Protein AF-A0AAN8ZWL4-F1 (afdb_monomer_lite)

InterPro domains:
  IPR003889 FY-rich, C-terminal [PF05965] (10-93)
  IPR003889 FY-rich, C-terminal [PS51543] (5-91)
  IPR003889 FY-rich, C-terminal [SM00542] (7-98)
  IPR040092 Transformi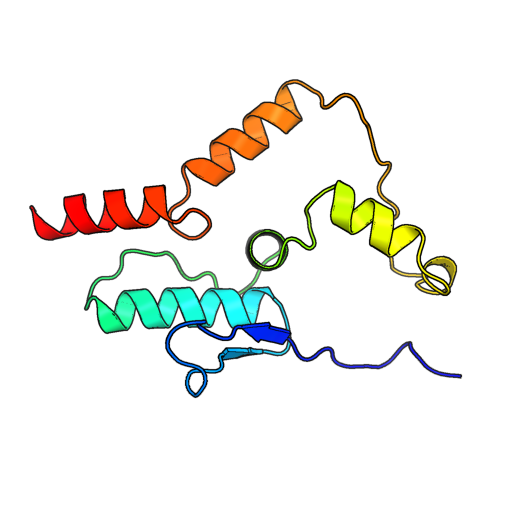ng growth factor beta regulator 1 [PTHR22715] (9-103)

Sequence (128 aa):
MQIFCKIFRFEVVCEDEEDAVIVGSSPAQCHNHILQSINSTLDMDLLVVRPGGNDNEERGCRFFGLSHPSVQNVLQACPGARKCSKYKWVKFEVCRSEAEVESVFEAEKEASLCHEALLRNIRFARHH

Radius of gyration: 17.09 Å; chains: 1; bounding box: 38×40×45 Å

Foldseek 3Di:
DDPPDDQDKDWDADPVHRPPIQIDSALLSSLLVVLVVVCVVLVHPQADRDPDDPVSRVLSCLLVCVPPLVNLVVCCVDPCVVVPPPDDDDDRDPDDDPVVVVVVVVQCCHLSRHVVNVVVSSVVVVVD

Organism: Halocaridina rubra (NCBI:txid373956)

pLDDT: mean 86.42, std 11.55, range [37.09, 95.94]

Structure (mmCIF, N/CA/C/O backbone):
data_AF-A0AAN8ZWL4-F1
#
_entry.id   AF-A0AAN8ZWL4-F1
#
loop_
_atom_site.group_PDB
_atom_site.id
_atom_site.type_symbol
_atom_site.label_atom_id
_atom_site.label_alt_id
_atom_site.label_comp_id
_atom_site.label_asym_id
_atom_site.label_entity_id
_atom_site.label_seq_id
_atom_site.pdbx_PDB_ins_code
_atom_site.Cartn_x
_atom_site.Cartn_y
_atom_site.Cartn_z
_atom_site.occupancy
_atom_site.B_iso_or_equiv
_atom_site.auth_seq_id
_atom_site.auth_comp_id
_atom_site.auth_asym_id
_atom_site.auth_atom_id
_atom_site.pdbx_PDB_model_num
ATOM 1 N N . MET A 1 1 ? -13.653 -15.047 22.487 1.00 38.69 1 MET A N 1
ATOM 2 C CA . MET A 1 1 ? -12.286 -15.531 22.780 1.00 38.69 1 MET A CA 1
ATOM 3 C C . MET A 1 1 ? -11.801 -16.166 21.476 1.00 38.69 1 MET A C 1
ATOM 5 O O . MET A 1 1 ? -12.485 -17.067 21.042 1.00 38.69 1 MET A O 1
ATOM 9 N N . GLN A 1 2 ? -10.841 -15.716 20.666 1.00 37.09 2 GLN A N 1
ATOM 10 C CA . GLN A 1 2 ? -9.769 -14.717 20.693 1.00 37.09 2 GLN A CA 1
ATOM 11 C C . GLN A 1 2 ? -9.601 -14.212 19.238 1.00 37.09 2 GLN A C 1
ATOM 13 O O . GLN A 1 2 ? -9.367 -15.017 18.347 1.00 37.09 2 GLN A O 1
ATOM 18 N N . ILE A 1 3 ? -9.713 -12.906 18.976 1.00 49.31 3 ILE A N 1
ATOM 19 C CA . ILE A 1 3 ? -9.280 -12.303 17.689 1.00 49.31 3 ILE A CA 1
ATOM 20 C C . ILE A 1 3 ? -7.912 -11.601 17.862 1.00 49.31 3 ILE A C 1
ATOM 22 O O . ILE A 1 3 ? -7.279 -11.185 16.904 1.00 49.31 3 ILE A O 1
ATOM 26 N N . PHE A 1 4 ? -7.384 -11.541 19.088 1.00 44.56 4 PHE A N 1
ATOM 27 C CA . PHE A 1 4 ? -6.222 -10.721 19.449 1.00 44.56 4 PHE A CA 1
ATOM 28 C C . PHE A 1 4 ? -4.842 -11.301 19.101 1.00 44.56 4 PHE A C 1
ATOM 30 O O . PHE A 1 4 ? -3.836 -10.711 19.479 1.00 44.56 4 PHE A O 1
ATOM 37 N N . CYS A 1 5 ? -4.770 -12.437 18.404 1.00 45.47 5 CYS A N 1
ATOM 38 C CA . CYS A 1 5 ? -3.498 -13.078 18.056 1.00 45.47 5 CYS A CA 1
ATOM 39 C C . CYS A 1 5 ? -3.551 -13.730 16.665 1.00 45.47 5 CYS A C 1
ATOM 41 O O . CYS A 1 5 ? -3.138 -14.871 16.488 1.00 45.47 5 CYS A O 1
ATOM 43 N N . LYS A 1 6 ? -4.133 -13.045 15.673 1.00 63.38 6 LYS A N 1
ATOM 44 C CA . LYS A 1 6 ? -3.981 -13.464 14.275 1.00 63.38 6 LYS A CA 1
ATOM 45 C C . LYS A 1 6 ? -2.843 -12.673 13.646 1.00 63.38 6 LYS A C 1
ATOM 47 O O . LYS A 1 6 ? -2.900 -11.449 13.587 1.00 63.38 6 LYS A O 1
ATOM 52 N N . ILE A 1 7 ? -1.820 -13.393 13.194 1.00 73.56 7 ILE A N 1
ATOM 53 C CA . ILE A 1 7 ? -0.898 -12.894 12.175 1.00 73.56 7 ILE A CA 1
ATOM 54 C C . ILE A 1 7 ? -1.750 -12.694 10.922 1.00 73.56 7 ILE A C 1
ATOM 56 O O . ILE A 1 7 ? -2.448 -13.616 10.493 1.00 73.56 7 ILE A O 1
ATOM 60 N N . PHE A 1 8 ? -1.761 -11.476 10.395 1.00 86.56 8 PHE A N 1
ATOM 61 C CA . PHE A 1 8 ? -2.466 -11.179 9.158 1.00 86.56 8 PHE A CA 1
ATOM 62 C C . PHE A 1 8 ? -1.605 -11.625 7.978 1.00 86.56 8 PHE A C 1
ATOM 64 O O . PHE A 1 8 ? -0.393 -11.420 7.969 1.00 86.56 8 PHE A O 1
ATOM 71 N N . ARG A 1 9 ? -2.246 -12.262 7.001 1.00 93.25 9 ARG A N 1
ATOM 72 C CA . ARG A 1 9 ? -1.662 -12.569 5.699 1.00 93.25 9 ARG A CA 1
ATOM 73 C C . ARG A 1 9 ? -2.173 -11.517 4.725 1.00 93.25 9 ARG A C 1
ATOM 75 O O . ARG A 1 9 ? -3.382 -11.313 4.644 1.00 93.25 9 ARG A O 1
ATOM 82 N N . PHE A 1 10 ? -1.253 -10.846 4.049 1.00 95.31 10 PHE A N 1
ATOM 83 C CA . PHE A 1 10 ? -1.531 -9.861 3.012 1.00 95.31 10 PHE A CA 1
ATOM 84 C C . PHE A 1 10 ? -1.132 -10.445 1.668 1.00 95.31 10 PHE A C 1
ATOM 86 O O . PHE A 1 10 ? -0.132 -11.160 1.585 1.00 95.31 10 PHE A O 1
ATOM 93 N N . GLU A 1 11 ? -1.925 -10.155 0.644 1.00 95.31 11 GLU A N 1
ATOM 94 C CA . GLU A 1 11 ? -1.737 -10.682 -0.702 1.00 95.31 11 GLU A CA 1
ATOM 95 C C . GLU A 1 11 ? -1.957 -9.573 -1.723 1.00 95.31 11 GLU A C 1
ATOM 97 O O . GLU A 1 11 ? -2.847 -8.738 -1.548 1.00 95.31 11 GLU A O 1
ATOM 102 N N . VAL A 1 12 ? -1.145 -9.580 -2.775 1.00 94.62 12 VAL A N 1
ATOM 103 C CA . VAL A 1 12 ? -1.337 -8.772 -3.978 1.00 94.62 12 VAL A CA 1
ATOM 104 C C . VAL A 1 12 ? -1.328 -9.731 -5.157 1.00 94.62 12 VAL A C 1
ATOM 106 O O . VAL A 1 12 ? -0.387 -10.509 -5.315 1.00 94.62 12 VAL A O 1
ATOM 109 N N . VAL A 1 13 ? -2.396 -9.687 -5.945 1.00 93.19 13 VAL A N 1
ATOM 110 C CA . VAL A 1 13 ? -2.583 -10.507 -7.142 1.00 93.19 13 VAL A CA 1
ATOM 111 C C . VAL A 1 13 ? -2.594 -9.558 -8.328 1.00 93.19 13 VAL A C 1
ATOM 113 O O . VAL A 1 13 ? -3.296 -8.547 -8.293 1.00 93.19 13 VAL A O 1
ATOM 116 N N . CYS A 1 14 ? -1.788 -9.854 -9.342 1.00 86.38 14 CYS A N 1
ATOM 117 C CA . CYS A 1 14 ? -1.849 -9.129 -10.601 1.00 86.38 14 CYS A CA 1
ATOM 118 C C . CYS A 1 14 ? -3.079 -9.608 -11.379 1.00 86.38 14 CYS A C 1
ATOM 120 O O . CYS A 1 14 ? -3.254 -10.811 -11.547 1.00 86.38 14 CYS A O 1
ATOM 122 N N . GLU A 1 15 ? -3.921 -8.690 -11.855 1.00 84.19 15 GLU A N 1
ATOM 123 C CA . GLU A 1 15 ? -5.126 -9.053 -12.620 1.00 84.19 15 GLU A CA 1
ATOM 124 C C . GLU A 1 15 ? -4.783 -9.803 -13.920 1.00 84.19 15 GLU A C 1
ATOM 126 O O . GLU A 1 15 ? -5.543 -10.669 -14.343 1.00 84.19 15 GLU A O 1
ATOM 131 N N . ASP A 1 16 ? -3.619 -9.517 -14.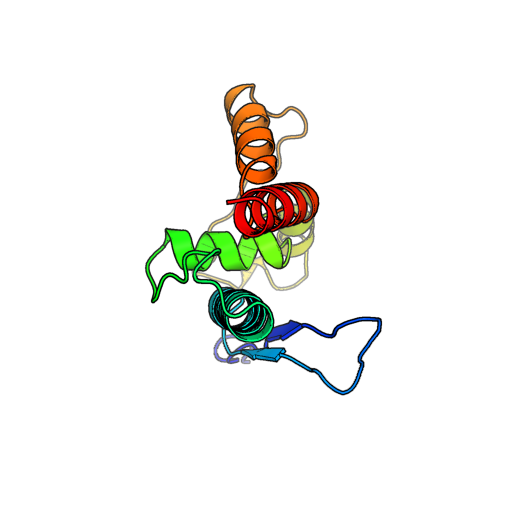513 1.00 85.31 16 ASP A N 1
ATOM 132 C CA . ASP A 1 16 ? -3.145 -10.145 -15.753 1.00 85.31 16 ASP A CA 1
ATOM 133 C C . ASP A 1 16 ? -2.360 -11.454 -15.520 1.00 85.31 16 ASP A C 1
ATOM 135 O O . ASP A 1 16 ? -2.159 -12.234 -16.452 1.00 85.31 16 ASP A O 1
ATOM 139 N N . GLU A 1 17 ? -1.906 -11.711 -14.287 1.00 80.25 17 GLU A N 1
ATOM 140 C CA . GLU A 1 17 ? -1.073 -12.865 -13.921 1.00 80.25 17 GLU A CA 1
ATOM 141 C C . GLU A 1 17 ? -1.511 -13.447 -12.566 1.00 80.25 17 GLU A C 1
ATOM 143 O O . GLU A 1 17 ? -0.889 -13.207 -11.528 1.00 80.25 17 GLU A O 1
ATOM 148 N N . GLU A 1 18 ? -2.583 -14.244 -12.570 1.00 72.00 18 GLU A N 1
ATOM 149 C CA . GLU A 1 18 ? -3.180 -14.808 -11.345 1.00 72.00 18 GLU A CA 1
ATOM 150 C C . GLU A 1 18 ? -2.219 -15.710 -10.543 1.00 72.00 18 GLU A C 1
ATOM 152 O O . GLU A 1 18 ? -2.326 -15.793 -9.318 1.00 72.00 18 GLU A O 1
ATOM 157 N N . ASP A 1 19 ? -1.248 -16.350 -11.205 1.00 76.69 19 ASP A N 1
ATOM 158 C CA . ASP A 1 19 ? -0.251 -17.217 -10.560 1.00 76.69 19 ASP A CA 1
ATOM 159 C C . ASP A 1 19 ? 0.866 -16.425 -9.846 1.00 76.69 19 ASP A C 1
ATOM 161 O O . ASP A 1 19 ? 1.559 -16.960 -8.972 1.00 76.69 19 ASP A O 1
ATOM 165 N N . ALA A 1 20 ? 1.038 -15.139 -10.171 1.00 82.69 20 ALA A N 1
ATOM 166 C CA . ALA A 1 20 ? 2.064 -14.268 -9.601 1.00 82.69 20 ALA A CA 1
ATOM 167 C C . ALA A 1 20 ? 1.570 -13.591 -8.308 1.00 82.69 20 ALA A C 1
ATOM 169 O O . ALA A 1 20 ? 1.460 -12.367 -8.209 1.00 82.69 20 ALA A O 1
ATOM 170 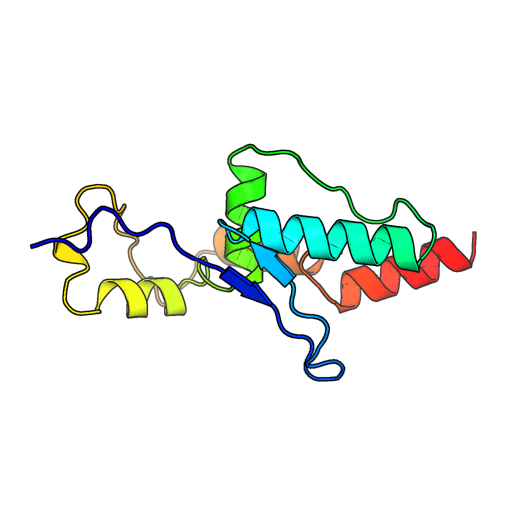N N . VAL A 1 21 ? 1.257 -14.397 -7.287 1.00 93.06 21 VAL A N 1
ATOM 171 C CA . VAL A 1 21 ? 0.760 -13.891 -5.997 1.00 93.06 21 VAL A CA 1
ATOM 172 C C . VAL A 1 21 ? 1.913 -13.461 -5.092 1.00 93.06 21 VAL A C 1
ATOM 174 O O . VAL A 1 21 ? 2.731 -14.276 -4.654 1.00 93.06 21 VAL A O 1
ATOM 1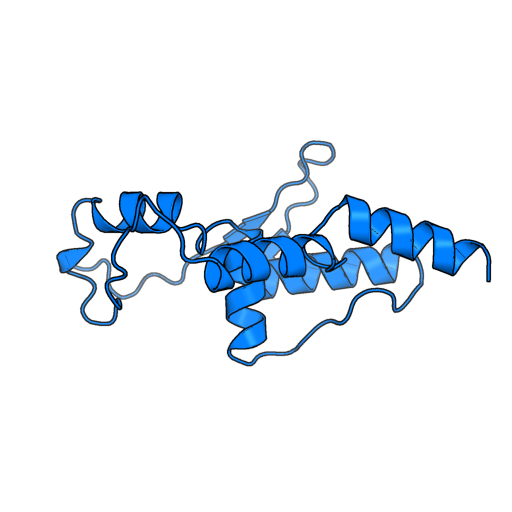77 N N . ILE A 1 22 ? 1.931 -12.184 -4.717 1.00 94.94 22 ILE A N 1
ATOM 178 C CA . ILE A 1 22 ? 2.862 -11.658 -3.716 1.00 94.94 22 ILE A CA 1
ATOM 179 C C . ILE A 1 22 ? 2.205 -11.756 -2.345 1.00 94.94 22 ILE A C 1
ATOM 181 O O . ILE A 1 22 ? 1.188 -11.117 -2.090 1.00 94.94 22 ILE A O 1
ATOM 185 N N . VAL A 1 23 ? 2.811 -12.532 -1.447 1.00 95.06 23 VAL A N 1
ATOM 186 C CA . VAL A 1 23 ? 2.313 -12.748 -0.082 1.00 95.06 23 VAL A CA 1
ATOM 187 C C . VAL A 1 23 ? 3.279 -12.158 0.941 1.00 95.06 23 VAL A C 1
ATOM 189 O O . VAL A 1 23 ? 4.497 -12.299 0.820 1.00 95.06 23 VAL A O 1
ATOM 192 N N . GLY A 1 24 ? 2.738 -11.544 1.992 1.00 93.69 24 GLY A N 1
ATOM 193 C CA . GLY A 1 24 ? 3.516 -11.006 3.105 1.00 93.69 24 GLY A CA 1
ATOM 194 C C . GLY A 1 24 ? 2.757 -11.006 4.430 1.00 93.69 24 GLY A C 1
ATOM 195 O O . GLY A 1 24 ? 1.547 -11.226 4.492 1.00 93.69 24 GLY A O 1
ATOM 196 N N . SER A 1 25 ? 3.487 -10.758 5.517 1.00 93.06 25 SER A N 1
ATOM 197 C CA . SER A 1 25 ? 2.924 -10.638 6.874 1.00 93.06 25 SER A CA 1
ATOM 198 C C . SER A 1 25 ? 2.577 -9.196 7.268 1.00 93.06 25 SER A C 1
ATOM 200 O O . SER A 1 25 ? 1.943 -8.966 8.297 1.00 93.06 25 SER A O 1
ATOM 202 N N . SER A 1 26 ? 2.952 -8.222 6.433 1.00 93.12 26 SER A N 1
ATOM 203 C CA . SER A 1 26 ? 2.519 -6.828 6.524 1.00 93.12 26 SER A CA 1
ATOM 204 C C . SER A 1 26 ? 2.306 -6.226 5.125 1.00 93.12 26 SER A C 1
ATOM 206 O O . SER A 1 26 ? 2.882 -6.728 4.150 1.00 93.12 26 SER A O 1
ATOM 208 N N . PRO A 1 27 ? 1.524 -5.135 5.004 1.00 95.06 27 PRO A N 1
ATOM 209 C CA . PRO A 1 27 ? 1.394 -4.389 3.753 1.00 95.06 27 PRO A CA 1
ATOM 210 C C . PRO A 1 27 ? 2.751 -3.927 3.211 1.00 95.06 27 PRO A C 1
ATOM 212 O O . PRO A 1 27 ? 3.005 -3.997 2.012 1.00 95.06 27 PRO A O 1
ATOM 215 N N . ALA A 1 28 ? 3.649 -3.507 4.106 1.00 95.31 28 ALA A N 1
ATOM 216 C CA . ALA A 1 28 ? 4.975 -3.024 3.747 1.00 95.31 28 ALA A CA 1
ATOM 217 C C . ALA A 1 28 ? 5.880 -4.120 3.174 1.00 95.31 28 ALA A C 1
ATOM 219 O O . ALA A 1 28 ? 6.644 -3.855 2.252 1.00 95.31 28 ALA A O 1
ATOM 220 N N . GLN A 1 29 ? 5.780 -5.360 3.669 1.00 95.19 29 GLN A N 1
ATOM 221 C CA . GLN A 1 29 ? 6.507 -6.486 3.073 1.00 95.19 29 GLN A CA 1
ATOM 222 C C . GLN A 1 29 ? 6.056 -6.752 1.635 1.00 95.19 29 GLN A C 1
ATOM 224 O O . GLN A 1 29 ? 6.900 -6.878 0.752 1.00 95.19 29 GLN A O 1
ATOM 229 N N . CYS A 1 30 ? 4.742 -6.783 1.393 1.00 95.81 30 CYS A N 1
ATOM 230 C CA . CYS A 1 30 ? 4.207 -6.985 0.044 1.00 95.81 30 CYS A CA 1
ATOM 231 C C . CYS A 1 30 ? 4.630 -5.845 -0.889 1.00 95.81 30 CYS A C 1
ATOM 233 O O . CYS A 1 30 ? 5.114 -6.090 -1.989 1.00 95.81 30 CYS A O 1
ATOM 235 N N . HIS A 1 31 ? 4.500 -4.600 -0.423 1.00 95.94 31 HIS A N 1
ATOM 236 C CA . HIS A 1 31 ? 4.894 -3.418 -1.185 1.00 95.94 31 HIS A CA 1
ATOM 237 C C . HIS A 1 31 ? 6.384 -3.442 -1.544 1.00 95.94 31 HIS A C 1
ATOM 239 O O . HIS A 1 31 ? 6.729 -3.289 -2.711 1.00 95.94 31 HIS A O 1
ATOM 245 N N . ASN A 1 32 ? 7.265 -3.750 -0.590 1.00 95.81 32 ASN A N 1
ATOM 246 C CA . ASN A 1 32 ? 8.698 -3.883 -0.855 1.00 95.81 32 ASN A CA 1
ATOM 247 C C . ASN A 1 32 ? 9.016 -4.993 -1.869 1.00 95.81 32 ASN A C 1
ATOM 249 O O . ASN A 1 32 ? 9.860 -4.775 -2.735 1.00 95.81 32 ASN A O 1
ATOM 253 N N . HIS A 1 33 ? 8.337 -6.144 -1.810 1.00 95.25 33 HIS A N 1
ATOM 254 C CA . HIS A 1 33 ? 8.506 -7.205 -2.812 1.00 95.25 33 HIS A CA 1
ATOM 255 C C . HIS A 1 33 ? 8.099 -6.744 -4.219 1.00 95.25 33 HIS A C 1
ATOM 257 O O . HIS A 1 33 ? 8.779 -7.084 -5.186 1.00 95.25 33 HIS A O 1
ATOM 263 N N . ILE A 1 34 ? 7.042 -5.934 -4.347 1.00 94.56 34 ILE A N 1
ATOM 264 C CA . ILE A 1 34 ? 6.643 -5.335 -5.631 1.00 94.56 34 ILE A CA 1
ATOM 265 C C . ILE A 1 34 ? 7.745 -4.410 -6.151 1.00 94.56 34 ILE A C 1
ATOM 267 O O . ILE A 1 34 ? 8.180 -4.561 -7.289 1.00 94.56 34 ILE A O 1
ATOM 271 N N . LEU A 1 35 ? 8.241 -3.489 -5.316 1.00 95.50 35 LEU A N 1
ATOM 272 C CA . LEU A 1 35 ? 9.300 -2.553 -5.714 1.00 95.50 35 LEU A CA 1
ATOM 273 C C . LEU A 1 35 ? 10.579 -3.289 -6.142 1.00 95.50 35 LEU A C 1
ATOM 275 O O . LEU A 1 35 ? 11.174 -2.946 -7.161 1.00 95.50 35 LEU A O 1
ATOM 279 N N . GLN A 1 36 ? 10.968 -4.327 -5.396 1.00 95.06 36 GLN A N 1
ATOM 280 C CA . GLN A 1 36 ? 12.097 -5.193 -5.742 1.00 95.06 36 GLN A CA 1
ATOM 281 C C . GLN A 1 36 ? 11.872 -5.893 -7.082 1.00 95.06 36 GLN A C 1
ATOM 283 O O . GLN A 1 36 ? 12.752 -5.860 -7.935 1.00 95.06 36 GLN A O 1
ATOM 288 N N . SER A 1 37 ? 10.686 -6.471 -7.289 1.00 93.44 37 SER A N 1
ATOM 289 C CA . SER A 1 37 ? 10.342 -7.170 -8.532 1.00 93.44 37 SER A CA 1
ATOM 290 C C . SER A 1 37 ? 10.384 -6.230 -9.734 1.00 93.44 37 SER A C 1
ATOM 292 O O . SER A 1 37 ? 10.931 -6.598 -10.771 1.00 93.44 37 SER A O 1
ATOM 294 N N . ILE A 1 38 ? 9.887 -4.997 -9.593 1.00 93.88 38 ILE A N 1
ATOM 295 C CA . ILE A 1 38 ? 9.973 -3.969 -10.638 1.00 93.88 38 ILE A CA 1
ATOM 296 C C . ILE A 1 38 ? 11.436 -3.635 -10.946 1.00 93.88 38 ILE A C 1
ATOM 298 O O . ILE A 1 38 ? 11.834 -3.707 -12.108 1.00 93.88 38 ILE A O 1
ATOM 302 N N . ASN A 1 39 ? 12.247 -3.319 -9.930 1.00 95.12 39 ASN A N 1
ATOM 303 C CA . ASN A 1 39 ? 13.664 -2.999 -10.129 1.00 95.12 39 ASN A CA 1
ATOM 304 C C . ASN A 1 39 ? 14.420 -4.156 -10.804 1.00 95.12 39 ASN A C 1
ATOM 306 O O . ASN A 1 39 ? 15.176 -3.928 -11.744 1.00 95.12 39 ASN A O 1
ATOM 310 N N . SER A 1 40 ? 14.184 -5.400 -10.370 1.00 94.31 40 SER A N 1
ATOM 311 C CA . SER A 1 40 ? 14.801 -6.596 -10.959 1.00 94.31 40 SER A CA 1
ATOM 312 C C . SER A 1 40 ? 14.339 -6.864 -12.391 1.00 94.31 40 SER A C 1
ATOM 314 O O . SER A 1 40 ? 15.150 -7.247 -13.226 1.00 94.31 40 SER A O 1
ATOM 316 N N . THR A 1 41 ? 13.059 -6.647 -12.697 1.00 93.00 41 THR A N 1
ATOM 317 C CA . THR A 1 41 ? 12.506 -6.863 -14.047 1.00 93.00 41 THR A CA 1
ATOM 318 C C . THR A 1 41 ? 13.031 -5.831 -15.038 1.00 93.00 41 THR A C 1
ATOM 320 O O . THR A 1 41 ? 13.241 -6.125 -16.212 1.00 93.00 41 THR A O 1
ATOM 323 N N . LEU A 1 42 ? 13.234 -4.605 -14.561 1.00 92.94 42 LEU A N 1
ATOM 324 C CA . LEU A 1 42 ? 13.747 -3.502 -15.357 1.00 92.94 42 LEU A CA 1
ATOM 325 C C . LEU A 1 42 ? 15.277 -3.457 -15.424 1.00 92.94 42 LEU A C 1
ATOM 327 O O . LEU A 1 42 ? 15.794 -2.679 -16.221 1.00 92.94 42 LEU A O 1
ATOM 331 N N . ASP A 1 43 ? 15.967 -4.249 -14.599 1.00 93.81 43 ASP A N 1
ATOM 332 C CA . ASP A 1 43 ? 17.415 -4.180 -14.360 1.00 93.81 43 ASP A CA 1
ATOM 333 C C . ASP A 1 43 ? 17.886 -2.747 -14.030 1.00 93.81 43 ASP A C 1
ATOM 335 O O . ASP A 1 43 ? 18.890 -2.243 -14.530 1.00 93.81 43 ASP A O 1
ATOM 339 N N . MET A 1 44 ? 17.096 -2.046 -13.208 1.00 91.06 44 MET A N 1
ATOM 340 C CA . MET A 1 44 ? 17.319 -0.650 -12.819 1.00 91.06 44 MET A CA 1
ATOM 341 C C . MET A 1 44 ? 17.007 -0.450 -11.335 1.00 91.06 44 MET A C 1
ATOM 343 O O . MET A 1 44 ? 15.951 -0.863 -10.860 1.00 91.06 44 MET A O 1
ATOM 347 N N . ASP A 1 45 ? 17.865 0.269 -10.607 1.00 91.00 45 ASP A N 1
ATOM 348 C CA . ASP A 1 45 ? 17.588 0.694 -9.225 1.00 91.00 45 ASP A CA 1
ATOM 349 C C . ASP A 1 45 ? 16.744 1.982 -9.207 1.00 91.00 45 ASP A C 1
ATOM 351 O O . ASP A 1 45 ? 17.207 3.070 -8.860 1.00 91.00 45 ASP A O 1
ATOM 355 N N . LEU A 1 46 ? 15.505 1.877 -9.697 1.00 91.81 46 LEU A N 1
ATOM 356 C CA . LEU A 1 46 ? 14.615 3.024 -9.900 1.00 91.81 46 LEU A CA 1
ATOM 357 C C . LEU A 1 46 ? 13.809 3.375 -8.642 1.00 91.81 46 LEU A C 1
ATOM 359 O O . LEU A 1 46 ? 13.510 4.545 -8.386 1.00 91.81 46 LEU A O 1
ATOM 363 N N . LEU A 1 47 ? 13.403 2.354 -7.887 1.00 93.94 47 LEU A N 1
ATOM 364 C CA . LEU A 1 47 ? 12.515 2.472 -6.735 1.00 93.94 47 LEU A CA 1
ATOM 365 C C . LEU A 1 47 ? 13.261 2.160 -5.442 1.00 93.94 47 LEU A C 1
ATOM 367 O O . LEU A 1 47 ? 13.840 1.091 -5.281 1.00 93.94 47 LEU A O 1
ATOM 371 N N . VAL A 1 48 ? 13.195 3.077 -4.478 1.00 90.38 48 VAL A N 1
ATOM 372 C CA . VAL A 1 48 ? 13.863 2.901 -3.185 1.00 90.38 48 VAL A CA 1
ATOM 373 C C . VAL A 1 48 ? 13.080 1.921 -2.313 1.00 90.38 48 VAL A C 1
ATOM 375 O O . VAL A 1 48 ? 11.978 2.227 -1.852 1.00 90.38 48 VAL A O 1
ATOM 378 N N . VAL A 1 49 ? 13.691 0.775 -2.019 1.00 90.19 49 VAL A N 1
ATOM 379 C CA . VAL A 1 49 ? 13.173 -0.221 -1.072 1.00 90.19 49 VAL A CA 1
ATOM 380 C C . VAL A 1 49 ? 13.665 0.121 0.332 1.00 90.19 49 VAL A C 1
ATOM 382 O O . VAL A 1 49 ? 14.870 0.235 0.564 1.00 90.19 49 VAL A O 1
ATOM 385 N N . ARG A 1 50 ? 12.751 0.285 1.294 1.00 84.81 50 ARG A N 1
ATOM 386 C CA . ARG A 1 50 ? 13.109 0.662 2.672 1.00 84.81 50 ARG A CA 1
ATOM 387 C C . ARG A 1 50 ? 12.947 -0.533 3.613 1.00 84.81 50 ARG A C 1
ATOM 389 O O . ARG A 1 50 ? 11.823 -0.992 3.822 1.00 84.81 50 ARG A O 1
ATOM 396 N N . PRO A 1 51 ? 14.030 -1.047 4.220 1.00 71.00 51 PRO A N 1
ATOM 397 C CA . PRO A 1 51 ? 13.943 -2.157 5.159 1.00 71.00 51 PRO A CA 1
ATOM 398 C C . PRO A 1 51 ? 13.514 -1.643 6.545 1.00 71.00 51 PRO A C 1
ATOM 400 O O . PRO A 1 51 ? 14.322 -1.507 7.460 1.00 71.00 51 PRO A O 1
ATOM 403 N N . GLY A 1 52 ? 12.223 -1.342 6.697 1.00 80.38 52 GLY A N 1
ATOM 404 C CA . GLY A 1 52 ? 11.602 -1.009 7.983 1.00 80.38 52 GLY A CA 1
ATOM 405 C C . GLY A 1 52 ? 11.512 0.486 8.313 1.00 80.38 52 GLY A C 1
ATOM 406 O O . GLY A 1 52 ? 11.863 1.355 7.517 1.00 80.38 52 GLY A O 1
ATOM 407 N N . GLY A 1 53 ? 10.982 0.773 9.504 1.00 88.38 53 GLY A N 1
ATOM 408 C CA . GLY A 1 53 ? 10.648 2.126 9.963 1.00 88.38 53 GLY A CA 1
ATOM 409 C C . GLY A 1 53 ? 9.172 2.487 9.763 1.00 88.38 53 GLY A C 1
ATOM 410 O O . GLY A 1 53 ? 8.446 1.818 9.029 1.00 88.38 53 GLY A O 1
ATOM 411 N N . ASN A 1 54 ? 8.725 3.548 10.442 1.00 86.81 54 ASN A N 1
ATOM 412 C CA . ASN A 1 54 ? 7.324 3.985 10.412 1.00 86.81 54 ASN A CA 1
ATOM 413 C C . ASN A 1 54 ? 6.885 4.396 8.996 1.00 86.81 54 ASN A C 1
ATOM 415 O O . ASN A 1 54 ? 5.831 3.973 8.536 1.00 86.81 54 ASN A O 1
ATOM 419 N N . ASP A 1 55 ? 7.739 5.122 8.273 1.00 87.38 55 ASP A N 1
ATOM 420 C CA . ASP A 1 55 ? 7.463 5.556 6.899 1.00 87.38 55 ASP A CA 1
ATOM 421 C C . ASP A 1 55 ? 7.237 4.364 5.955 1.00 87.38 55 ASP A C 1
ATOM 423 O O . ASP A 1 55 ? 6.391 4.420 5.066 1.00 87.38 55 ASP A O 1
ATOM 427 N N . ASN A 1 56 ? 7.971 3.261 6.150 1.00 90.94 56 ASN A N 1
ATOM 428 C CA . ASN A 1 56 ? 7.815 2.046 5.349 1.00 90.94 56 ASN A CA 1
ATOM 429 C C . ASN A 1 56 ? 6.462 1.364 5.608 1.00 90.94 56 ASN A C 1
ATOM 431 O O . ASN A 1 56 ? 5.760 0.993 4.668 1.00 90.94 56 ASN A O 1
ATOM 435 N N . GLU A 1 57 ? 6.075 1.242 6.881 1.00 91.50 57 GLU A N 1
ATOM 436 C CA . GLU A 1 57 ? 4.757 0.719 7.266 1.00 91.50 57 GLU A CA 1
ATOM 437 C C . GLU A 1 57 ? 3.623 1.580 6.701 1.00 91.50 57 GLU A C 1
ATOM 439 O O . GLU A 1 57 ? 2.634 1.062 6.176 1.00 91.50 57 GLU A O 1
ATOM 444 N N . GLU A 1 58 ? 3.785 2.901 6.745 1.00 90.25 58 GLU A N 1
ATOM 445 C CA . GLU A 1 58 ? 2.786 3.839 6.247 1.00 90.25 58 GLU A CA 1
ATOM 446 C C . GLU A 1 58 ? 2.634 3.774 4.720 1.00 90.25 58 GLU A C 1
ATOM 448 O O . GLU A 1 58 ? 1.509 3.787 4.221 1.00 90.25 58 GLU A O 1
ATOM 453 N N . ARG A 1 59 ? 3.734 3.636 3.966 1.00 91.56 59 ARG A N 1
ATOM 454 C CA . ARG A 1 59 ? 3.703 3.448 2.500 1.00 91.56 59 ARG A CA 1
ATOM 455 C C . ARG A 1 59 ? 3.005 2.156 2.109 1.00 91.56 59 ARG A C 1
ATOM 457 O O . ARG A 1 59 ? 2.127 2.185 1.251 1.00 91.56 59 ARG A O 1
ATOM 464 N N . GLY A 1 60 ? 3.327 1.050 2.781 1.00 93.81 60 GLY A N 1
ATOM 465 C CA . GLY A 1 60 ? 2.619 -0.212 2.577 1.00 93.81 60 GLY A CA 1
ATOM 466 C C . GLY A 1 60 ? 1.119 -0.069 2.849 1.00 93.81 60 GLY A C 1
ATOM 467 O O . GLY A 1 60 ? 0.294 -0.502 2.048 1.00 93.81 60 GLY A O 1
ATOM 468 N N . CYS A 1 61 ? 0.744 0.599 3.944 1.00 93.31 61 CYS A N 1
ATOM 469 C CA . CYS A 1 61 ? -0.663 0.870 4.249 1.00 93.31 61 CYS A CA 1
ATOM 470 C C . CYS A 1 61 ? -1.338 1.776 3.206 1.00 93.31 61 CYS A C 1
ATOM 472 O O . CYS A 1 61 ? -2.509 1.549 2.899 1.00 93.31 61 CYS A O 1
ATOM 474 N N . ARG A 1 62 ? -0.625 2.772 2.658 1.00 92.06 62 ARG A N 1
ATOM 475 C CA . ARG A 1 62 ? -1.109 3.625 1.557 1.00 92.06 62 ARG A CA 1
ATOM 476 C C . ARG A 1 62 ? -1.360 2.815 0.296 1.00 92.06 62 ARG A C 1
ATOM 478 O O . ARG A 1 62 ? -2.439 2.936 -0.273 1.00 92.06 62 ARG A O 1
ATOM 485 N N . PHE A 1 63 ? -0.419 1.954 -0.084 1.00 93.56 63 PHE A N 1
ATOM 486 C CA . PHE A 1 63 ? -0.553 1.081 -1.249 1.00 93.56 63 PHE A CA 1
ATOM 487 C C . PHE A 1 63 ? -1.782 0.162 -1.143 1.00 93.56 63 PHE A C 1
ATOM 489 O O . PHE A 1 63 ? -2.566 0.066 -2.078 1.00 93.56 63 PHE A O 1
ATOM 496 N N . PHE A 1 64 ? -2.019 -0.440 0.028 1.00 94.19 64 PHE A N 1
ATOM 497 C CA . PHE A 1 64 ? -3.213 -1.262 0.287 1.00 94.19 64 PHE A CA 1
ATOM 498 C C . PHE A 1 64 ? -4.501 -0.443 0.517 1.00 94.19 64 PHE A C 1
ATOM 500 O O . PHE A 1 64 ? -5.554 -1.012 0.805 1.00 94.19 64 PHE A O 1
ATOM 507 N N . GLY A 1 65 ? -4.437 0.893 0.480 1.00 92.12 65 GLY A N 1
ATOM 508 C CA . GLY A 1 65 ? -5.573 1.779 0.751 1.00 92.12 65 GLY A CA 1
ATOM 509 C C . GLY A 1 65 ? -6.035 1.815 2.215 1.00 92.12 65 GLY A C 1
ATOM 510 O O . GLY A 1 65 ? -7.014 2.487 2.537 1.00 92.12 65 GLY A O 1
ATOM 511 N N . LEU A 1 66 ? -5.336 1.146 3.137 1.00 91.94 66 LEU A N 1
ATOM 512 C CA . LEU A 1 66 ? -5.705 1.060 4.559 1.00 91.94 66 LEU A CA 1
ATOM 513 C C . LEU A 1 66 ? -5.560 2.393 5.299 1.00 91.94 66 LEU A C 1
ATOM 515 O O . LEU A 1 66 ? -6.207 2.610 6.324 1.00 91.94 66 LEU A O 1
ATOM 519 N N . SER A 1 67 ? -4.717 3.291 4.792 1.00 89.31 67 SER A N 1
ATOM 520 C CA . SER A 1 67 ? -4.595 4.656 5.306 1.00 89.31 67 SER A CA 1
ATOM 521 C C . SER A 1 67 ? -5.613 5.623 4.693 1.00 89.31 67 SER A C 1
ATOM 523 O O . SER A 1 67 ? -5.647 6.785 5.088 1.00 89.31 67 SER A O 1
ATOM 525 N N . HIS A 1 68 ? -6.430 5.188 3.725 1.00 87.62 68 HIS A N 1
ATOM 526 C CA . HIS A 1 68 ? -7.412 6.066 3.101 1.00 87.62 68 HIS A CA 1
ATOM 527 C C . HIS A 1 68 ? -8.510 6.436 4.119 1.00 87.62 68 HIS A C 1
ATOM 529 O O . HIS A 1 68 ? -9.117 5.527 4.697 1.00 87.62 68 HIS A O 1
ATOM 535 N N . PRO A 1 69 ? -8.835 7.731 4.326 1.00 88.12 69 PRO A N 1
ATOM 536 C CA . PRO A 1 69 ? -9.752 8.159 5.388 1.00 88.12 69 PRO A CA 1
ATOM 537 C C . PRO A 1 69 ? -11.114 7.457 5.356 1.00 88.12 69 PRO A C 1
ATOM 539 O O . PRO A 1 69 ? -11.633 7.051 6.395 1.00 88.12 69 PRO A O 1
ATOM 542 N N . SER A 1 70 ? -11.680 7.242 4.163 1.00 89.50 70 SER A N 1
ATOM 543 C CA . SER A 1 70 ? -12.961 6.538 4.025 1.00 89.50 70 SER A CA 1
ATOM 544 C C . SER A 1 70 ? -12.860 5.061 4.412 1.00 89.50 70 SER A C 1
ATOM 546 O O . SER A 1 70 ? -13.774 4.538 5.043 1.00 89.50 70 SER A O 1
ATOM 548 N N . VAL A 1 71 ? -11.744 4.395 4.089 1.00 91.62 71 VAL A N 1
ATOM 549 C CA . VAL A 1 71 ? -11.510 2.990 4.464 1.00 91.62 71 VAL A CA 1
ATOM 550 C C . VAL A 1 71 ? -11.347 2.887 5.977 1.00 91.62 71 VAL A C 1
ATOM 552 O O . VAL A 1 71 ? -11.994 2.053 6.606 1.00 91.62 71 VAL A O 1
ATOM 555 N N . GLN A 1 72 ? -10.565 3.782 6.587 1.00 91.06 72 GLN A N 1
ATOM 556 C CA . GLN A 1 72 ? -10.405 3.838 8.043 1.00 91.06 72 GLN A CA 1
ATOM 557 C C . GLN A 1 72 ? -11.737 4.062 8.764 1.00 91.06 72 GLN A C 1
ATOM 559 O O . GLN A 1 72 ? -12.026 3.364 9.736 1.00 91.06 72 GLN A O 1
ATOM 564 N N . ASN A 1 73 ? -12.565 4.987 8.272 1.00 92.25 73 ASN A N 1
ATOM 565 C CA . ASN A 1 73 ? -13.883 5.259 8.841 1.00 92.25 73 ASN A CA 1
ATOM 566 C C . ASN A 1 73 ? -14.792 4.019 8.797 1.00 92.25 73 ASN A C 1
ATOM 568 O O . ASN A 1 73 ? -15.434 3.675 9.789 1.00 92.25 73 ASN A O 1
ATOM 572 N N . VAL A 1 74 ? -14.800 3.300 7.670 1.00 93.12 74 VAL A N 1
ATOM 573 C CA . VAL A 1 74 ? -15.562 2.049 7.532 1.00 93.12 74 VAL A CA 1
ATOM 574 C C . VAL A 1 74 ? -15.023 0.967 8.474 1.00 93.12 74 VAL A C 1
ATOM 576 O O . VAL A 1 74 ? -15.804 0.351 9.198 1.00 93.12 74 VAL A O 1
ATOM 579 N N . LEU A 1 75 ? -13.701 0.771 8.540 1.00 92.25 75 LEU A N 1
ATOM 580 C CA . LEU A 1 75 ? -13.076 -0.209 9.438 1.00 92.25 75 LEU A CA 1
ATOM 581 C C . LEU A 1 75 ? -13.398 0.064 10.916 1.00 92.25 75 LEU A C 1
ATOM 583 O O . LEU A 1 75 ? -13.621 -0.873 11.683 1.00 92.25 75 LEU A O 1
ATOM 587 N N . GLN A 1 76 ? -13.464 1.334 11.318 1.00 92.69 76 GLN A N 1
ATOM 588 C CA . GLN A 1 76 ? -13.843 1.746 12.673 1.00 92.69 76 GLN A CA 1
ATOM 589 C C . GLN A 1 76 ? -15.311 1.471 13.014 1.00 92.69 76 GLN A C 1
ATOM 591 O O . GLN A 1 76 ? -15.639 1.248 14.184 1.00 92.69 76 GLN A O 1
ATOM 596 N N . ALA A 1 77 ? -16.190 1.469 12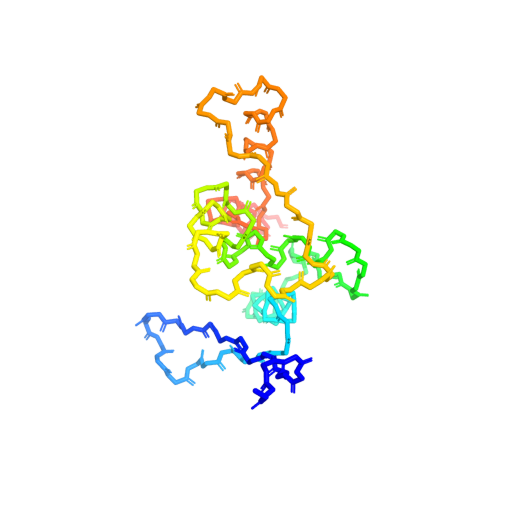.010 1.00 93.19 77 ALA A N 1
ATOM 597 C CA . ALA A 1 77 ? -17.606 1.160 12.174 1.00 93.19 77 ALA A CA 1
ATOM 598 C C . ALA A 1 77 ? -17.885 -0.353 12.279 1.00 93.19 77 ALA A C 1
ATOM 600 O O . ALA A 1 77 ? -18.967 -0.750 12.719 1.00 93.19 77 ALA A O 1
ATOM 601 N N . CYS A 1 78 ? -16.922 -1.210 11.919 1.00 92.69 78 CYS A N 1
ATOM 602 C CA . CYS A 1 78 ? -17.098 -2.659 11.944 1.00 92.69 78 CYS A CA 1
ATOM 603 C C . CYS A 1 78 ? -17.318 -3.216 13.369 1.00 92.69 78 CYS A C 1
ATOM 605 O O . CYS A 1 78 ? -16.666 -2.792 14.336 1.00 92.69 78 CYS A O 1
ATOM 607 N N . PRO A 1 79 ? -18.175 -4.246 13.527 1.00 94.00 79 PRO A N 1
ATOM 608 C CA . PRO A 1 79 ? -18.341 -4.939 14.797 1.00 94.00 79 PRO A CA 1
ATOM 609 C C . PRO A 1 79 ? -17.008 -5.458 15.344 1.00 94.00 79 PRO A C 1
ATOM 611 O O . PRO A 1 79 ? -16.263 -6.166 14.674 1.00 94.00 79 PRO A O 1
ATOM 614 N N . GLY A 1 80 ? -16.713 -5.136 16.603 1.00 89.12 80 GLY A N 1
ATOM 615 C CA . GLY A 1 80 ? -15.480 -5.568 17.260 1.00 89.12 80 GLY A CA 1
ATOM 616 C C . GLY A 1 80 ? -14.302 -4.600 17.145 1.00 89.12 80 GLY A C 1
ATOM 617 O O . GLY A 1 80 ? -13.353 -4.793 17.899 1.00 89.12 80 GLY A O 1
ATOM 618 N N . ALA A 1 81 ? -14.382 -3.522 16.353 1.00 90.31 81 ALA A N 1
ATOM 619 C CA .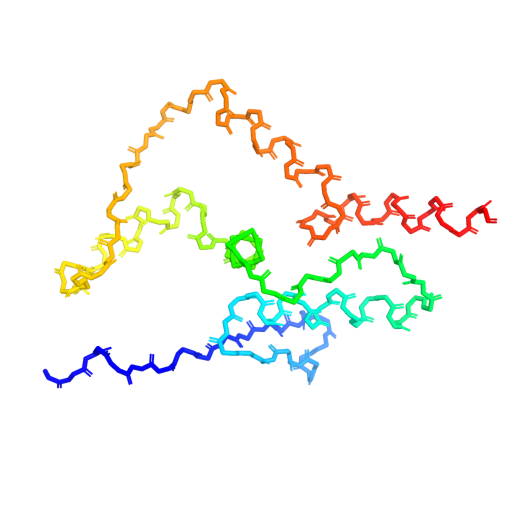 ALA A 1 81 ? -13.340 -2.484 16.310 1.00 90.31 81 ALA A CA 1
ATOM 620 C C . ALA A 1 81 ? -13.027 -1.916 17.710 1.00 90.31 81 ALA A C 1
ATOM 622 O O . ALA A 1 81 ? -11.871 -1.797 18.107 1.00 90.31 81 ALA A O 1
ATOM 623 N N . ARG A 1 82 ? -14.065 -1.702 18.533 1.00 90.50 82 ARG A N 1
ATOM 624 C CA . ARG A 1 82 ? -13.941 -1.272 19.943 1.00 90.50 82 ARG A CA 1
ATOM 625 C C . ARG A 1 82 ? -13.187 -2.243 20.850 1.00 90.50 82 ARG A C 1
ATOM 627 O O . ARG A 1 82 ? -12.790 -1.855 21.942 1.00 90.50 82 ARG A O 1
ATOM 634 N N . LYS A 1 83 ? -12.997 -3.496 20.434 1.00 91.12 83 LYS A N 1
ATOM 635 C CA . LYS A 1 83 ? -12.219 -4.477 21.196 1.00 91.12 83 LYS A CA 1
ATOM 636 C C . LYS A 1 83 ? -10.716 -4.272 20.971 1.00 91.12 83 LYS A C 1
ATOM 638 O O . LYS A 1 83 ? -9.936 -4.633 21.842 1.00 91.12 83 LYS A O 1
ATOM 643 N N . CYS A 1 84 ? -10.292 -3.658 19.866 1.00 88.69 84 CYS A N 1
ATOM 644 C CA . CYS A 1 84 ? -8.886 -3.425 19.537 1.00 88.69 84 CYS A CA 1
ATOM 645 C C . CYS A 1 84 ? -8.257 -2.357 20.453 1.00 88.69 84 CYS A C 1
ATOM 647 O O . CYS A 1 84 ? -8.143 -1.197 20.080 1.00 88.69 84 CYS A O 1
ATOM 649 N N . SER A 1 85 ? -7.814 -2.747 21.650 1.00 89.06 85 SER A N 1
ATOM 650 C CA . SER A 1 85 ? -7.317 -1.827 22.689 1.00 89.06 85 SER A CA 1
ATOM 651 C C . SER A 1 85 ? -6.094 -0.993 22.290 1.00 89.06 85 SER A C 1
ATOM 653 O O . SER A 1 85 ? -5.877 0.074 22.852 1.00 89.06 85 SER A O 1
ATOM 655 N N . LYS A 1 86 ? -5.300 -1.466 21.323 1.00 89.50 86 LYS A N 1
ATOM 656 C CA . LYS A 1 86 ? -4.138 -0.742 20.778 1.00 89.50 86 LYS A CA 1
ATOM 657 C C . LYS A 1 86 ? -4.472 0.123 19.557 1.00 89.50 86 LYS A C 1
ATOM 659 O O . LYS A 1 86 ? -3.591 0.822 19.063 1.00 89.50 86 LYS A O 1
ATOM 664 N N . TYR A 1 87 ? -5.699 0.055 19.040 1.00 88.44 87 TYR A N 1
ATOM 665 C CA . TYR A 1 87 ? -6.096 0.826 17.868 1.00 88.44 87 TYR A CA 1
ATOM 666 C C . TYR A 1 87 ? -6.248 2.308 18.226 1.00 88.44 87 TYR A C 1
ATOM 668 O O . TYR A 1 87 ? -6.940 2.660 19.183 1.00 88.44 87 TYR A O 1
ATOM 676 N N . LYS A 1 88 ? -5.607 3.177 17.441 1.00 89.62 88 LYS A N 1
ATOM 677 C CA . LYS A 1 88 ? -5.752 4.629 17.556 1.00 89.62 88 LYS A CA 1
ATOM 678 C C . LYS A 1 88 ? -6.928 5.073 16.692 1.00 89.62 88 LYS A C 1
ATOM 680 O O . LYS A 1 88 ? -6.879 4.937 15.475 1.00 89.62 88 LYS A O 1
ATOM 685 N N . TRP A 1 89 ? -7.972 5.590 17.331 1.00 90.19 89 TRP A N 1
ATOM 686 C CA . TRP A 1 89 ? -9.143 6.117 16.637 1.00 90.19 89 TRP A CA 1
ATOM 687 C C . TRP A 1 89 ? -8.786 7.401 15.898 1.00 90.19 89 TRP A C 1
ATOM 689 O O . TRP A 1 89 ? -8.187 8.313 16.465 1.00 90.19 89 TRP A O 1
ATOM 699 N N . VAL A 1 90 ? -9.169 7.448 14.631 1.00 88.50 90 VAL A N 1
ATOM 700 C CA . VAL A 1 90 ? -8.974 8.581 13.726 1.00 88.50 90 VAL A CA 1
ATOM 701 C C . VAL A 1 90 ? -10.338 9.185 13.436 1.00 88.50 90 VAL A C 1
ATOM 703 O O . VAL A 1 90 ? -11.269 8.455 13.101 1.00 88.50 90 VAL A O 1
ATOM 706 N N . LYS A 1 91 ? -10.466 10.504 13.572 1.00 86.69 91 LYS A N 1
ATOM 707 C CA . LYS A 1 91 ? -11.699 11.217 13.241 1.00 86.69 91 LYS A CA 1
ATOM 708 C C . LYS A 1 91 ? -11.813 11.338 11.723 1.00 86.69 91 LYS A C 1
ATOM 710 O O . LYS A 1 91 ? -10.885 11.801 11.072 1.00 86.69 91 LYS A O 1
ATOM 715 N N . PHE A 1 92 ? -12.953 10.943 11.170 1.00 84.50 92 PHE A N 1
ATOM 716 C CA . PHE A 1 92 ? -13.260 11.206 9.771 1.00 84.50 92 PHE A CA 1
ATOM 717 C C . PHE A 1 92 ? -13.752 12.647 9.611 1.00 84.50 92 PHE A C 1
ATOM 719 O O . PHE A 1 92 ? -14.750 13.036 10.223 1.00 84.50 92 PHE A O 1
ATOM 726 N N . GLU A 1 93 ? -13.057 13.431 8.791 1.00 82.25 93 GLU A N 1
ATOM 727 C CA . GLU A 1 93 ? -13.434 14.804 8.462 1.00 82.25 93 GLU A CA 1
ATOM 728 C C . GLU A 1 93 ? -13.830 14.888 6.985 1.00 82.25 93 GLU A C 1
ATOM 730 O O . GLU A 1 93 ? -13.089 14.473 6.096 1.00 82.25 93 GLU A O 1
ATOM 735 N N . VAL A 1 94 ? -15.043 15.386 6.723 1.00 71.31 94 VAL A N 1
ATOM 736 C CA . VAL A 1 94 ? -15.587 15.518 5.359 1.00 71.31 94 VAL A CA 1
ATOM 737 C C . VAL A 1 94 ? -14.917 16.677 4.616 1.00 71.31 94 VAL A C 1
ATOM 739 O O . VAL A 1 94 ? -14.714 16.604 3.407 1.00 71.31 94 VAL A O 1
ATOM 742 N N . CYS A 1 95 ? -14.530 17.724 5.347 1.00 74.50 95 CYS A N 1
ATOM 743 C CA . CYS A 1 95 ? -13.740 18.832 4.829 1.00 74.50 95 CYS A CA 1
ATOM 744 C C . CYS A 1 95 ? -12.278 18.593 5.199 1.00 74.50 95 CYS A C 1
ATOM 746 O O . CYS A 1 95 ? -11.933 18.683 6.374 1.00 74.50 95 CYS A O 1
ATOM 748 N N . ARG A 1 96 ? -11.439 18.282 4.208 1.00 72.56 96 ARG A N 1
ATOM 749 C CA . ARG A 1 96 ? -9.991 18.162 4.414 1.00 72.56 96 ARG A CA 1
ATOM 750 C C . ARG A 1 96 ? -9.374 19.547 4.547 1.00 72.56 96 ARG A C 1
ATOM 752 O O . ARG A 1 96 ? -9.777 20.476 3.844 1.00 72.56 96 ARG A O 1
ATOM 759 N N . SER A 1 97 ? -8.392 19.675 5.427 1.00 79.12 97 SER A N 1
ATOM 760 C CA . SER A 1 97 ? -7.545 20.863 5.479 1.00 79.12 97 SER A CA 1
ATOM 761 C C . SER A 1 97 ? -6.679 20.967 4.218 1.00 79.12 97 SER A C 1
ATOM 763 O O . SER A 1 97 ? -6.376 19.969 3.567 1.00 79.12 97 SER A O 1
ATOM 765 N N . GLU A 1 98 ? -6.243 22.180 3.885 1.00 76.75 98 GLU A N 1
ATOM 766 C CA . GLU A 1 98 ? -5.358 22.436 2.740 1.00 76.75 98 GLU A CA 1
ATOM 767 C C . GLU A 1 98 ? -4.053 21.622 2.830 1.00 76.75 98 GLU A C 1
ATOM 769 O O . GLU A 1 98 ? -3.607 21.050 1.842 1.00 76.75 98 GLU A O 1
ATOM 774 N N . ALA A 1 99 ? -3.509 21.448 4.040 1.00 76.50 99 ALA A N 1
ATOM 775 C CA . ALA A 1 99 ? -2.330 20.617 4.284 1.00 76.50 99 ALA A CA 1
ATOM 776 C C . ALA A 1 99 ? -2.570 19.119 4.002 1.00 76.50 99 ALA A C 1
ATOM 778 O O . ALA A 1 99 ? -1.688 18.430 3.489 1.00 76.50 99 ALA A O 1
ATOM 779 N N . GLU A 1 100 ? -3.758 18.594 4.314 1.00 73.62 100 GLU A N 1
ATOM 780 C CA . GLU A 1 100 ? -4.109 17.202 4.005 1.00 73.62 100 GLU A CA 1
ATOM 781 C C . GLU A 1 100 ? -4.327 16.998 2.508 1.00 73.62 100 GLU A C 1
ATOM 783 O O . GLU A 1 100 ? -3.978 15.948 1.972 1.00 73.62 100 GLU A O 1
ATOM 788 N N . VAL A 1 101 ? -4.877 18.000 1.826 1.00 75.56 101 VAL A N 1
ATOM 789 C CA . VAL A 1 101 ? -5.018 18.002 0.369 1.00 75.56 101 VAL A CA 1
ATOM 790 C C . VAL A 1 101 ? -3.639 18.004 -0.300 1.00 75.56 101 VAL A C 1
ATOM 792 O O . VAL A 1 101 ? -3.387 17.153 -1.151 1.00 75.56 101 VAL A O 1
ATOM 795 N N . GLU A 1 102 ? -2.712 18.849 0.153 1.00 77.62 102 GLU A N 1
ATOM 796 C CA . GLU A 1 102 ? -1.326 18.881 -0.339 1.00 77.62 102 GLU A CA 1
ATOM 797 C C . GLU A 1 102 ? -0.616 17.529 -0.157 1.00 77.62 102 GLU A C 1
ATOM 799 O O . GLU A 1 102 ? 0.055 17.037 -1.061 1.00 77.62 102 GLU A O 1
ATOM 804 N N . SER A 1 103 ? -0.829 16.860 0.982 1.00 74.88 103 SER A N 1
ATOM 805 C CA . SER A 1 103 ? -0.216 15.550 1.251 1.00 74.88 103 SER A CA 1
ATOM 806 C C . SER A 1 103 ? -0.653 14.448 0.275 1.00 74.88 103 SER A C 1
ATOM 808 O O . SER A 1 103 ? 0.095 13.501 0.028 1.00 74.88 103 SER A O 1
ATOM 810 N N . VAL A 1 104 ? -1.857 14.568 -0.296 1.00 73.62 104 VAL A N 1
ATOM 811 C CA . VAL A 1 104 ? -2.367 13.649 -1.324 1.00 73.62 104 VAL A CA 1
ATOM 812 C C . VAL A 1 104 ? -1.663 13.916 -2.650 1.00 73.62 104 VAL A C 1
ATOM 814 O O . VAL A 1 104 ? -1.196 12.971 -3.281 1.00 73.62 104 VAL A O 1
ATOM 817 N N . PHE A 1 105 ? -1.512 15.187 -3.030 1.00 74.62 105 PHE A N 1
ATOM 818 C CA . PHE A 1 105 ? -0.774 15.578 -4.235 1.00 74.62 105 PHE A CA 1
ATOM 819 C C . PHE A 1 105 ? 0.707 15.183 -4.176 1.00 74.62 105 PHE A C 1
ATOM 821 O O . PHE A 1 105 ? 1.292 14.816 -5.195 1.00 74.62 105 PHE A O 1
ATOM 828 N N . GLU A 1 106 ? 1.325 15.202 -2.995 1.00 76.94 106 GLU A N 1
ATOM 829 C CA . GLU A 1 106 ? 2.691 14.697 -2.822 1.00 76.94 106 GLU A CA 1
ATOM 830 C C . GLU A 1 106 ? 2.791 13.184 -3.074 1.00 76.94 106 GLU A C 1
ATOM 832 O O . GLU A 1 106 ? 3.733 12.728 -3.724 1.00 76.94 106 GLU A O 1
ATOM 837 N N . ALA A 1 107 ? 1.794 12.398 -2.654 1.00 73.25 107 ALA A N 1
ATOM 838 C CA . ALA A 1 107 ? 1.766 10.961 -2.932 1.00 73.25 107 ALA A CA 1
ATOM 839 C C . ALA A 1 107 ? 1.651 10.651 -4.439 1.00 73.25 107 ALA A C 1
ATOM 841 O O . ALA A 1 107 ? 2.231 9.671 -4.909 1.00 73.25 107 ALA A O 1
ATOM 842 N N . GLU A 1 108 ? 0.974 11.501 -5.220 1.00 77.38 108 GLU A N 1
ATOM 843 C CA . GLU A 1 108 ? 0.871 11.356 -6.682 1.00 77.38 108 GLU A CA 1
ATOM 844 C C . GLU A 1 108 ? 2.213 11.546 -7.406 1.00 77.38 108 GLU A C 1
ATOM 846 O O . GLU A 1 108 ? 2.399 11.040 -8.515 1.00 77.38 108 GLU A O 1
ATOM 851 N N . LYS A 1 109 ? 3.175 12.239 -6.786 1.00 81.62 109 LYS A N 1
ATOM 852 C CA . LYS A 1 109 ? 4.522 12.443 -7.346 1.00 81.62 109 LYS A CA 1
ATOM 853 C C . LYS A 1 109 ? 5.450 11.255 -7.094 1.00 81.62 109 LYS A C 1
ATOM 855 O O . LYS A 1 109 ? 6.541 11.191 -7.668 1.00 81.62 109 LYS A O 1
ATOM 860 N N . GLU A 1 110 ? 5.048 10.320 -6.240 1.00 88.62 110 GLU A N 1
ATOM 861 C CA . GLU A 1 110 ? 5.907 9.256 -5.754 1.00 88.62 110 GLU A CA 1
ATOM 862 C C . GLU A 1 110 ? 5.782 7.972 -6.589 1.00 88.62 110 GLU A C 1
ATOM 864 O O . GLU A 1 110 ? 4.775 7.269 -6.545 1.00 88.62 110 GLU A O 1
ATOM 869 N N . ALA A 1 111 ? 6.846 7.609 -7.310 1.00 92.62 111 ALA A N 1
ATOM 870 C CA . ALA A 1 111 ? 6.846 6.466 -8.232 1.00 92.62 111 ALA A CA 1
ATOM 871 C C . ALA A 1 111 ? 6.570 5.100 -7.578 1.00 92.62 111 ALA A C 1
ATOM 873 O O . ALA A 1 111 ? 6.103 4.187 -8.245 1.00 92.62 111 ALA A O 1
ATOM 874 N N . SER A 1 112 ? 6.825 4.936 -6.279 1.00 92.19 112 SER A N 1
ATOM 875 C CA . SER A 1 112 ? 6.495 3.691 -5.571 1.00 92.19 112 SER A CA 1
ATOM 876 C C . SER A 1 112 ? 5.022 3.562 -5.184 1.00 92.19 112 SER A C 1
ATOM 878 O O . SER A 1 112 ? 4.618 2.482 -4.760 1.00 92.19 112 SER A O 1
ATOM 880 N N . LEU A 1 113 ? 4.230 4.632 -5.275 1.00 91.00 113 LEU A N 1
ATOM 881 C CA . LEU A 1 113 ? 2.808 4.637 -4.909 1.00 91.00 113 LEU A CA 1
ATOM 882 C C . LEU A 1 113 ? 1.892 5.067 -6.064 1.00 91.00 113 LEU A C 1
ATOM 884 O O . LEU A 1 113 ? 0.688 4.840 -5.991 1.00 91.00 113 LEU A O 1
ATOM 888 N N . CYS A 1 114 ? 2.446 5.657 -7.125 1.00 91.56 114 CYS A N 1
ATOM 889 C CA . CYS A 1 114 ? 1.702 6.180 -8.261 1.00 91.56 114 CYS A CA 1
ATOM 890 C C . CYS A 1 114 ? 2.208 5.586 -9.583 1.00 91.56 114 CYS A C 1
ATOM 892 O O . CYS A 1 114 ? 3.378 5.732 -9.947 1.00 91.56 114 CYS A O 1
ATOM 894 N N . HIS A 1 115 ? 1.291 4.965 -10.330 1.00 91.31 115 HIS A N 1
ATOM 895 C CA . HIS A 1 115 ? 1.564 4.357 -11.632 1.00 91.31 115 HIS A CA 1
ATOM 896 C C . HIS A 1 115 ? 2.115 5.365 -12.656 1.00 91.31 115 HIS A C 1
ATOM 898 O O . HIS A 1 115 ? 3.125 5.103 -13.306 1.00 91.31 115 HIS A O 1
ATOM 904 N N . GLU A 1 116 ? 1.513 6.552 -12.762 1.00 94.06 116 GLU A N 1
ATOM 905 C CA . GLU A 1 116 ? 1.966 7.578 -13.713 1.00 94.06 116 GLU A CA 1
ATOM 906 C C . GLU A 1 116 ? 3.368 8.100 -13.376 1.00 94.06 116 GLU A C 1
ATOM 908 O O . GLU A 1 116 ? 4.208 8.285 -14.263 1.00 94.06 116 GLU A O 1
ATOM 913 N N . ALA A 1 117 ? 3.660 8.285 -12.085 1.00 93.62 117 ALA A N 1
ATOM 914 C CA . ALA A 1 117 ? 4.991 8.677 -11.633 1.00 93.62 117 ALA A CA 1
ATOM 915 C C . ALA A 1 117 ? 6.035 7.590 -11.942 1.00 93.62 117 ALA A C 1
ATOM 917 O O . ALA A 1 117 ? 7.139 7.917 -12.388 1.00 93.62 117 ALA A O 1
ATOM 918 N N . LEU A 1 118 ? 5.680 6.309 -11.779 1.00 94.44 118 LEU A N 1
ATOM 919 C CA . LEU A 1 118 ? 6.527 5.182 -12.172 1.00 94.44 118 LEU A CA 1
ATOM 920 C C . LEU A 1 118 ? 6.823 5.198 -13.673 1.00 94.44 118 LEU A C 1
ATOM 922 O O . LEU A 1 118 ? 7.991 5.180 -14.063 1.00 94.44 118 LEU A O 1
ATOM 926 N N . LEU A 1 119 ? 5.794 5.293 -14.518 1.00 94.25 119 LEU A N 1
ATOM 927 C CA . LEU A 1 119 ? 5.969 5.320 -15.972 1.00 94.25 119 LEU A CA 1
ATOM 928 C C . LEU A 1 119 ? 6.837 6.495 -16.425 1.00 94.25 119 LEU A C 1
ATOM 930 O O . LEU A 1 119 ? 7.695 6.329 -17.298 1.00 94.25 119 LEU A O 1
ATOM 934 N N . ARG A 1 120 ? 6.654 7.675 -15.824 1.00 93.38 120 ARG A N 1
ATOM 935 C CA . ARG A 1 120 ? 7.501 8.841 -16.096 1.00 93.38 120 ARG A CA 1
ATOM 936 C C . ARG A 1 120 ? 8.966 8.554 -15.765 1.00 93.38 120 ARG A C 1
ATOM 938 O O . ARG A 1 120 ? 9.835 8.848 -16.584 1.00 93.38 120 ARG A O 1
ATOM 945 N N . ASN A 1 121 ? 9.231 7.970 -14.599 1.00 93.00 121 ASN A N 1
ATOM 946 C CA . ASN A 1 121 ? 10.585 7.644 -14.160 1.00 93.00 121 ASN A CA 1
ATOM 947 C C . ASN A 1 121 ? 11.235 6.580 -15.060 1.00 93.00 121 ASN A C 1
ATOM 949 O O . ASN A 1 121 ? 12.389 6.747 -15.445 1.00 93.00 121 ASN A O 1
ATOM 953 N N . ILE A 1 122 ? 10.490 5.548 -15.470 1.00 94.44 122 ILE A N 1
ATOM 954 C CA . ILE A 1 122 ? 10.971 4.527 -16.415 1.00 94.44 122 ILE A CA 1
ATOM 955 C C . ILE A 1 122 ? 11.331 5.162 -17.761 1.00 94.44 122 ILE A C 1
ATOM 957 O O . ILE A 1 122 ? 12.400 4.893 -18.303 1.00 94.44 122 ILE A O 1
ATOM 961 N N . ARG A 1 123 ? 10.456 6.014 -18.313 1.00 94.06 123 ARG A N 1
ATOM 962 C CA . ARG A 1 123 ? 10.731 6.712 -19.580 1.00 94.06 123 ARG A CA 1
ATOM 963 C C . ARG A 1 123 ? 11.996 7.554 -19.478 1.00 94.06 123 ARG A C 1
ATOM 965 O O . ARG A 1 123 ? 12.830 7.492 -20.372 1.00 94.06 123 ARG A O 1
ATOM 972 N N . PHE A 1 124 ? 12.149 8.302 -18.388 1.00 91.50 124 PHE A N 1
ATOM 973 C CA . PHE A 1 124 ? 13.335 9.120 -18.164 1.00 91.50 124 PHE A CA 1
ATOM 974 C C . PHE A 1 124 ? 14.610 8.267 -18.069 1.00 91.50 124 PHE A C 1
ATOM 976 O O . PHE A 1 124 ? 15.582 8.557 -18.758 1.00 91.50 124 PHE A O 1
ATOM 983 N N . ALA A 1 125 ? 14.580 7.183 -17.289 1.00 89.56 125 ALA A N 1
ATOM 984 C CA . ALA A 1 125 ? 15.728 6.299 -17.088 1.00 89.56 125 ALA A CA 1
ATOM 985 C C . ALA A 1 125 ? 16.154 5.540 -18.356 1.00 89.56 125 ALA A C 1
ATOM 987 O O . ALA A 1 125 ? 17.319 5.213 -18.501 1.00 89.56 125 ALA A O 1
ATOM 988 N N . ARG A 1 126 ? 15.235 5.271 -19.292 1.00 88.31 126 ARG A N 1
ATOM 989 C CA . ARG A 1 126 ? 15.548 4.578 -20.558 1.00 88.31 126 ARG A CA 1
ATOM 990 C C . ARG A 1 126 ? 16.127 5.486 -21.646 1.00 88.31 126 ARG A C 1
ATOM 992 O O . ARG A 1 126 ? 16.578 4.980 -22.672 1.00 88.31 126 ARG A O 1
ATOM 999 N N . HIS A 1 127 ? 16.036 6.804 -21.479 1.00 85.00 127 HIS A N 1
ATOM 1000 C CA . HIS A 1 127 ? 16.526 7.790 -22.447 1.00 85.00 127 HIS A CA 1
ATOM 1001 C C . HIS A 1 127 ? 17.869 8.424 -22.049 1.00 85.00 127 HIS A C 1
ATOM 1003 O O . HIS A 1 127 ? 18.384 9.251 -22.803 1.00 85.00 127 HIS A O 1
ATOM 1009 N N . HIS A 1 128 ? 18.430 8.027 -20.907 1.00 59.69 128 HIS A N 1
ATOM 1010 C CA . HIS A 1 128 ? 19.733 8.442 -20.389 1.00 59.69 128 HIS A CA 1
ATOM 1011 C C . HIS A 1 128 ? 20.617 7.221 -20.140 1.00 59.69 128 HIS A C 1
ATOM 1013 O O . HIS A 1 128 ? 21.852 7.392 -20.243 1.00 59.69 128 HIS A O 1
#

Secondary structure (DSSP, 8-state):
--STTPPPPEEEEETTEEEEEEEESSHHHHHHHHHHHHHHHHTS--S----SSHHHHHHHHHHTTTTSHHHHHHHHHSTTGGG-TT-------SS--HHHHHHHHHHHT-TTT-HHHHHHHHHHHH--